Protein AF-A0A7Y8HU80-F1 (afdb_monomer_lite)

Structure (mmCIF, N/CA/C/O backbone):
data_AF-A0A7Y8HU80-F1
#
_entry.id   AF-A0A7Y8HU80-F1
#
loop_
_atom_site.group_PDB
_atom_site.id
_atom_site.type_symbol
_atom_site.label_atom_id
_atom_site.label_alt_id
_atom_site.label_comp_id
_atom_site.label_asym_id
_atom_site.label_entity_id
_atom_site.label_seq_id
_atom_site.pdbx_PDB_ins_code
_atom_site.Cartn_x
_atom_site.Cartn_y
_atom_site.Cartn_z
_atom_site.occupancy
_atom_site.B_iso_or_equiv
_atom_site.auth_seq_id
_atom_site.auth_comp_id
_atom_site.auth_asym_id
_atom_site.auth_atom_id
_atom_site.pdbx_PDB_model_num
ATOM 1 N N . MET A 1 1 ? 11.147 6.612 11.405 1.00 61.91 1 MET A N 1
ATOM 2 C CA . MET A 1 1 ? 10.969 6.484 9.935 1.00 61.91 1 MET A CA 1
ATOM 3 C C . MET A 1 1 ? 10.087 5.303 9.528 1.00 61.91 1 MET A C 1
ATOM 5 O O . MET A 1 1 ? 9.131 5.546 8.811 1.00 61.91 1 MET A O 1
ATOM 9 N N . LYS A 1 2 ? 10.345 4.056 9.969 1.00 71.44 2 LYS A N 1
ATOM 10 C CA . LYS A 1 2 ? 9.553 2.879 9.534 1.00 71.44 2 LYS A CA 1
ATOM 11 C C . LYS A 1 2 ? 8.058 2.938 9.904 1.00 71.44 2 LYS A C 1
ATOM 13 O O . LYS A 1 2 ? 7.242 2.413 9.159 1.00 71.44 2 LYS A O 1
ATOM 18 N N . GLU A 1 3 ? 7.710 3.560 11.030 1.00 83.50 3 GLU A N 1
ATOM 19 C CA . GLU A 1 3 ? 6.312 3.678 11.480 1.00 83.50 3 GLU A CA 1
ATOM 20 C C . GLU A 1 3 ? 5.505 4.676 10.648 1.00 83.50 3 GLU A C 1
ATOM 22 O O 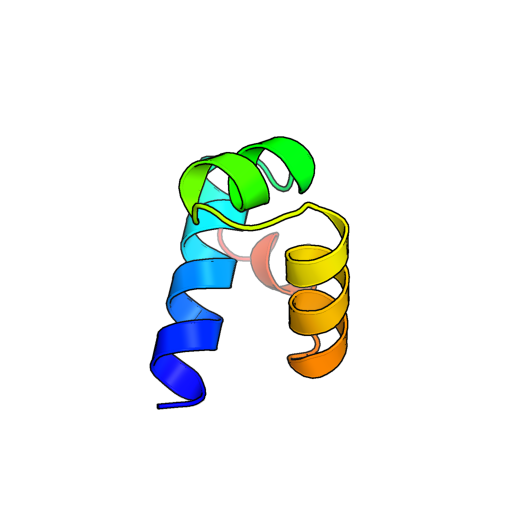. GLU A 1 3 ? 4.420 4.328 10.200 1.00 83.50 3 GLU A O 1
ATOM 27 N N . ILE A 1 4 ? 6.080 5.846 10.343 1.00 92.31 4 ILE A N 1
ATOM 28 C CA . ILE A 1 4 ? 5.448 6.875 9.499 1.00 92.31 4 ILE A CA 1
ATOM 29 C C . ILE A 1 4 ? 5.116 6.299 8.118 1.00 92.31 4 ILE A C 1
ATOM 31 O O . ILE A 1 4 ? 3.987 6.394 7.656 1.00 92.31 4 ILE A O 1
ATOM 35 N N . GLU A 1 5 ? 6.073 5.606 7.493 1.00 94.31 5 GLU A N 1
ATOM 36 C CA . GLU A 1 5 ? 5.854 4.977 6.185 1.00 94.31 5 GLU A CA 1
ATOM 37 C C . GLU A 1 5 ? 4.741 3.914 6.233 1.00 94.31 5 GLU A C 1
ATOM 39 O O . GLU A 1 5 ? 3.929 3.811 5.312 1.00 94.31 5 GLU A O 1
ATOM 44 N N . LYS A 1 6 ? 4.688 3.108 7.303 1.00 94.19 6 LYS A N 1
ATOM 45 C CA . LYS A 1 6 ? 3.626 2.111 7.492 1.00 94.19 6 LYS A CA 1
ATOM 46 C C . LYS A 1 6 ? 2.259 2.787 7.627 1.00 94.19 6 LYS A C 1
ATOM 48 O O . LYS A 1 6 ? 1.292 2.300 7.044 1.00 94.19 6 LYS A O 1
ATOM 53 N N . GLU A 1 7 ? 2.185 3.878 8.381 1.00 94.81 7 GLU A N 1
ATOM 54 C CA . GLU A 1 7 ? 0.959 4.640 8.615 1.00 94.81 7 GLU A CA 1
ATOM 55 C C . GLU A 1 7 ? 0.454 5.320 7.336 1.00 94.81 7 GLU A C 1
ATOM 57 O O . GLU A 1 7 ? -0.722 5.195 7.003 1.00 94.81 7 GLU A O 1
ATOM 62 N N . GLU A 1 8 ? 1.339 5.926 6.541 1.00 96.31 8 GLU A N 1
ATOM 63 C CA . GLU A 1 8 ? 0.992 6.504 5.235 1.00 96.31 8 GLU A CA 1
ATOM 64 C C . GLU A 1 8 ? 0.430 5.453 4.268 1.00 96.31 8 GLU A C 1
ATOM 66 O O . GLU A 1 8 ? -0.585 5.686 3.605 1.00 96.31 8 GLU A O 1
ATOM 71 N N . ILE A 1 9 ? 1.051 4.269 4.210 1.00 96.50 9 ILE A N 1
ATOM 72 C CA . ILE A 1 9 ? 0.565 3.158 3.379 1.00 96.50 9 ILE A CA 1
ATOM 73 C C . ILE A 1 9 ? -0.809 2.694 3.850 1.00 96.50 9 ILE A C 1
ATOM 75 O O . ILE A 1 9 ? -1.698 2.472 3.027 1.00 96.50 9 ILE A O 1
ATOM 79 N N . LEU A 1 10 ? -0.986 2.543 5.161 1.00 95.94 10 LEU A N 1
ATOM 80 C CA . LEU A 1 10 ? -2.249 2.119 5.745 1.00 95.94 10 LEU A CA 1
ATOM 81 C C . LEU A 1 10 ? -3.365 3.132 5.457 1.00 95.94 10 LEU A C 1
ATOM 83 O O . LEU A 1 10 ? -4.427 2.736 4.978 1.00 95.94 10 LEU A O 1
ATOM 87 N N . ASN A 1 11 ? -3.116 4.423 5.672 1.00 96.19 11 ASN A N 1
ATOM 88 C CA . ASN A 1 11 ? -4.081 5.489 5.405 1.00 96.19 11 ASN A CA 1
ATOM 89 C C . ASN A 1 11 ? -4.463 5.530 3.921 1.00 96.19 11 ASN A C 1
ATOM 91 O O . ASN A 1 11 ? -5.648 5.522 3.583 1.00 96.19 11 ASN A O 1
ATOM 95 N N . ALA A 1 12 ? -3.483 5.444 3.016 1.00 97.62 12 ALA A N 1
ATOM 96 C CA . ALA A 1 12 ? -3.749 5.385 1.582 1.00 97.62 12 ALA A CA 1
ATOM 97 C C . ALA A 1 12 ? -4.583 4.153 1.186 1.00 97.62 12 ALA A C 1
ATOM 99 O O . ALA A 1 12 ? -5.470 4.264 0.336 1.00 97.62 12 ALA A O 1
ATOM 100 N N . LEU A 1 13 ? -4.333 2.988 1.798 1.00 96.81 13 LEU A N 1
ATOM 101 C CA . LEU A 1 13 ? -5.130 1.778 1.581 1.00 96.81 13 LEU A CA 1
ATOM 102 C C . LEU A 1 13 ? -6.562 1.945 2.092 1.00 96.81 13 LEU A C 1
ATOM 104 O O . LEU A 1 13 ? -7.491 1.598 1.363 1.00 96.81 13 LEU A O 1
ATOM 108 N N . LEU A 1 14 ? -6.760 2.494 3.292 1.00 95.38 14 LEU A N 1
ATOM 109 C CA . LEU A 1 14 ? -8.086 2.724 3.872 1.00 95.38 14 LEU A CA 1
ATOM 110 C C . LEU A 1 14 ? -8.916 3.682 3.010 1.00 95.38 14 LEU A C 1
ATOM 112 O O . LEU A 1 14 ? -10.023 3.334 2.592 1.00 95.38 14 LEU A O 1
ATOM 116 N N . GLU A 1 15 ? -8.355 4.836 2.652 1.00 96.19 15 GLU A N 1
ATOM 117 C CA . GLU A 1 15 ? -9.021 5.829 1.803 1.00 96.19 15 GLU A CA 1
ATOM 118 C C . GLU A 1 15 ? -9.350 5.287 0.405 1.00 96.19 15 GLU A C 1
ATOM 120 O O . GLU A 1 15 ? -10.380 5.614 -0.189 1.00 96.19 15 GLU A O 1
ATOM 125 N N . CYS A 1 16 ? -8.497 4.408 -0.124 1.00 96.56 16 CYS A N 1
ATOM 126 C CA . CYS A 1 16 ? -8.701 3.771 -1.420 1.00 96.56 16 CYS A CA 1
ATOM 127 C C . CYS A 1 16 ? -9.525 2.477 -1.343 1.00 96.56 16 CYS A C 1
ATOM 129 O O . CYS A 1 16 ? -9.551 1.729 -2.323 1.00 96.56 16 CYS A O 1
ATOM 131 N N . LYS A 1 17 ? -10.194 2.185 -0.217 1.00 95.50 17 LYS A N 1
ATOM 132 C CA . LYS A 1 17 ? -10.986 0.956 -0.002 1.00 95.50 17 LYS A CA 1
ATOM 133 C C . LYS A 1 17 ? -10.200 -0.328 -0.307 1.00 95.50 17 LYS A C 1
ATOM 135 O O . LYS A 1 17 ? -10.751 -1.301 -0.821 1.00 95.50 17 LYS A O 1
ATOM 140 N N . TRP A 1 18 ? -8.913 -0.332 0.029 1.00 95.25 18 TRP A N 1
ATOM 141 C CA . TRP A 1 18 ? -7.949 -1.411 -0.196 1.00 95.25 18 TRP A CA 1
ATOM 142 C C . TRP A 1 18 ? -7.621 -1.701 -1.669 1.00 95.25 18 TRP A C 1
ATOM 144 O O . TRP A 1 18 ? -7.092 -2.764 -1.987 1.00 95.25 18 TRP A O 1
ATOM 154 N N . VAL A 1 19 ? -7.889 -0.761 -2.580 1.00 96.75 19 VAL A N 1
ATOM 155 C CA . VAL A 1 19 ? -7.458 -0.865 -3.982 1.00 96.75 19 VAL A CA 1
ATOM 156 C C . VAL A 1 19 ? -5.993 -0.428 -4.096 1.00 96.75 19 VAL A C 1
ATOM 158 O O . VAL A 1 19 ? -5.693 0.767 -4.067 1.00 96.75 19 VAL A O 1
ATOM 161 N N . MET A 1 20 ? -5.076 -1.394 -4.234 1.00 96.44 20 MET A N 1
ATOM 162 C CA . MET A 1 20 ? -3.623 -1.153 -4.228 1.00 96.44 20 MET A CA 1
ATOM 163 C C . MET A 1 20 ? -3.163 -0.191 -5.326 1.00 96.44 20 MET A C 1
ATOM 165 O O . MET A 1 20 ? -2.391 0.718 -5.038 1.00 96.44 20 MET A O 1
ATOM 169 N N . SER A 1 21 ? -3.672 -0.327 -6.553 1.00 97.94 21 SER A N 1
ATOM 170 C CA . SER A 1 21 ? -3.343 0.576 -7.664 1.00 97.94 21 SER A CA 1
ATOM 171 C C . SER A 1 21 ? -3.714 2.039 -7.373 1.00 97.94 21 SER A C 1
ATOM 173 O O . SER A 1 21 ? -2.949 2.954 -7.682 1.00 97.94 21 SER A O 1
ATOM 175 N N . ARG A 1 22 ? -4.851 2.279 -6.703 1.00 98.25 22 ARG A N 1
ATOM 176 C CA . ARG A 1 22 ? -5.289 3.621 -6.278 1.00 98.25 22 ARG A CA 1
ATOM 177 C C . ARG A 1 22 ? -4.431 4.163 -5.137 1.00 98.25 22 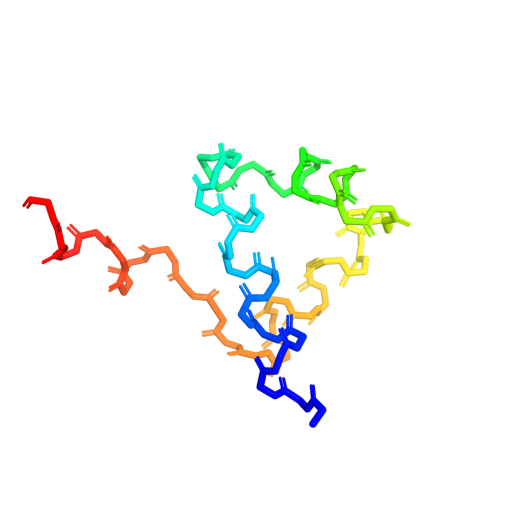ARG A C 1
ATOM 179 O O . ARG A 1 22 ? -4.024 5.320 -5.196 1.00 98.25 22 ARG A O 1
ATOM 186 N N . ALA A 1 23 ? -4.118 3.328 -4.147 1.00 98.12 23 ALA A N 1
ATOM 187 C CA . ALA A 1 23 ? -3.254 3.705 -3.032 1.00 98.12 23 ALA A CA 1
ATOM 188 C C . ALA A 1 23 ? -1.823 4.022 -3.507 1.00 98.12 23 ALA A C 1
ATOM 190 O O . ALA A 1 23 ? -1.261 5.043 -3.126 1.00 98.12 23 ALA A O 1
ATOM 191 N N . ALA A 1 24 ? -1.269 3.214 -4.416 1.00 98.25 24 ALA A N 1
ATOM 192 C CA . ALA A 1 24 ? 0.023 3.455 -5.056 1.00 98.25 24 ALA A CA 1
ATOM 193 C C .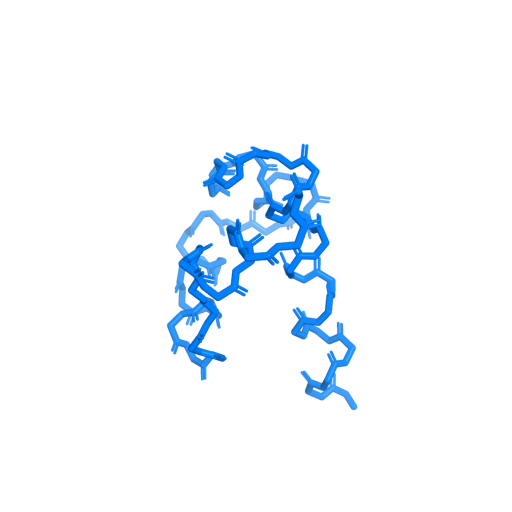 ALA A 1 24 ? 0.053 4.794 -5.803 1.00 98.25 24 ALA A C 1
ATOM 195 O O . ALA A 1 24 ? 0.953 5.601 -5.579 1.00 98.25 24 ALA A O 1
ATOM 196 N N . LYS A 1 25 ? -0.976 5.066 -6.621 1.00 98.31 25 LYS A N 1
ATOM 197 C CA . LYS A 1 25 ? -1.119 6.342 -7.336 1.00 98.31 25 LYS A CA 1
ATOM 198 C C . LYS A 1 25 ? -1.192 7.532 -6.375 1.00 98.31 25 LYS A C 1
ATOM 200 O O . LYS A 1 25 ? -0.576 8.555 -6.649 1.00 98.3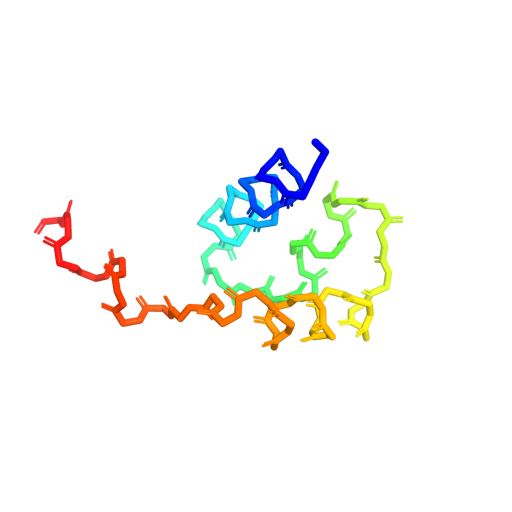1 25 LYS A O 1
ATOM 205 N N . LYS A 1 26 ? -1.902 7.397 -5.249 1.00 97.94 26 LYS A N 1
ATOM 206 C CA . LYS A 1 26 ? -1.997 8.440 -4.214 1.00 97.94 26 LYS A CA 1
ATOM 207 C C . LYS A 1 26 ? -0.648 8.710 -3.535 1.00 97.94 26 LYS A C 1
ATOM 209 O O . LYS A 1 26 ? -0.329 9.860 -3.270 1.00 97.94 26 LYS A O 1
ATOM 214 N N . LEU A 1 27 ? 0.140 7.663 -3.290 1.00 97.31 27 LEU A N 1
ATOM 215 C CA . LEU A 1 27 ? 1.468 7.746 -2.672 1.00 97.31 27 LEU A CA 1
ATOM 216 C C . LEU A 1 27 ? 2.590 8.118 -3.660 1.00 97.31 27 LEU A C 1
ATOM 218 O O . LEU A 1 27 ? 3.746 8.199 -3.257 1.00 97.31 27 LEU A O 1
ATOM 222 N N . GLY A 1 28 ? 2.287 8.295 -4.951 1.00 97.88 28 GLY A N 1
ATOM 223 C CA . GLY A 1 28 ? 3.296 8.602 -5.970 1.00 97.88 28 GLY A CA 1
ATOM 224 C C . GLY A 1 28 ? 4.283 7.458 -6.235 1.00 97.88 28 GLY A C 1
ATOM 225 O O . GLY A 1 28 ? 5.411 7.702 -6.657 1.00 97.88 28 GLY A O 1
ATOM 226 N N . ILE A 1 29 ? 3.882 6.207 -5.987 1.00 97.94 29 ILE A N 1
ATOM 227 C CA . ILE A 1 29 ? 4.713 5.013 -6.198 1.00 97.94 29 ILE A CA 1
ATOM 228 C C . ILE A 1 29 ? 4.043 4.023 -7.150 1.00 97.94 29 ILE A C 1
ATOM 230 O O . ILE A 1 29 ? 2.873 4.143 -7.507 1.00 97.94 29 ILE A O 1
ATOM 234 N N . THR A 1 30 ? 4.791 3.001 -7.5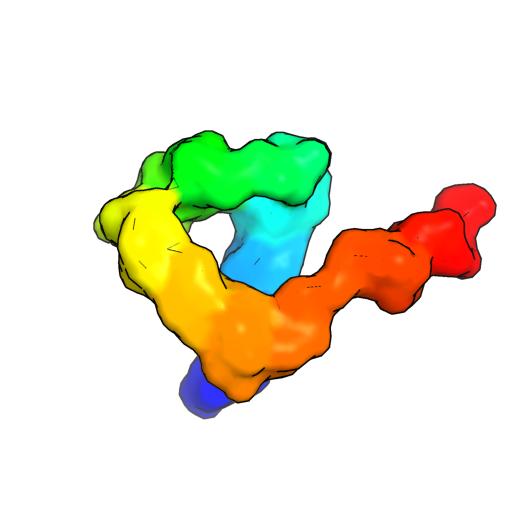59 1.00 98.38 30 THR A N 1
ATOM 235 C CA . THR A 1 30 ? 4.249 1.921 -8.385 1.00 98.38 30 THR A CA 1
ATOM 236 C C . THR A 1 30 ? 3.445 0.925 -7.550 1.00 98.38 30 THR A C 1
ATOM 238 O O . THR A 1 30 ? 3.705 0.718 -6.361 1.00 98.38 30 THR A O 1
ATOM 241 N N . GLU A 1 31 ? 2.503 0.235 -8.191 1.00 97.75 31 GLU A N 1
ATOM 242 C CA . GLU A 1 31 ? 1.718 -0.827 -7.550 1.00 97.75 31 GLU A CA 1
ATOM 243 C C . GLU A 1 31 ? 2.603 -1.967 -7.008 1.00 97.75 31 GLU A C 1
ATOM 245 O O . GLU A 1 31 ? 2.377 -2.495 -5.920 1.00 97.75 31 GLU A O 1
ATOM 250 N N . ARG A 1 32 ? 3.699 -2.290 -7.708 1.00 97.88 32 ARG A N 1
ATOM 251 C CA . ARG A 1 32 ? 4.688 -3.269 -7.231 1.00 97.88 32 ARG A CA 1
ATOM 252 C C . ARG A 1 32 ? 5.362 -2.817 -5.933 1.00 97.88 32 ARG A C 1
ATOM 254 O O . ARG A 1 32 ? 5.584 -3.635 -5.041 1.00 97.88 32 ARG A O 1
ATOM 261 N N . MET A 1 33 ? 5.680 -1.528 -5.823 1.00 97.81 33 MET A N 1
ATOM 262 C CA . MET A 1 33 ? 6.324 -0.975 -4.636 1.00 97.81 33 MET A CA 1
ATOM 263 C C . MET A 1 33 ? 5.383 -1.031 -3.427 1.00 97.81 33 MET A C 1
ATOM 265 O O . MET A 1 33 ? 5.801 -1.488 -2.364 1.00 97.81 33 MET A O 1
ATOM 269 N N . ILE A 1 34 ? 4.111 -0.634 -3.574 1.00 97.50 34 ILE A N 1
ATOM 270 C CA . ILE A 1 34 ? 3.161 -0.731 -2.454 1.00 97.50 34 ILE A CA 1
ATOM 271 C C . ILE A 1 34 ? 2.934 -2.190 -2.046 1.00 97.50 34 ILE A C 1
ATOM 273 O O . ILE A 1 34 ? 2.953 -2.480 -0.854 1.00 97.50 34 ILE A O 1
ATOM 277 N N . ALA A 1 35 ? 2.827 -3.124 -2.999 1.00 97.00 35 ALA A N 1
ATOM 278 C CA . ALA A 1 35 ? 2.655 -4.547 -2.701 1.00 97.00 35 ALA A CA 1
ATOM 279 C C . ALA A 1 35 ? 3.833 -5.108 -1.884 1.00 97.00 35 ALA A C 1
ATOM 281 O O . ALA A 1 35 ? 3.634 -5.819 -0.896 1.00 97.00 35 ALA A O 1
ATOM 282 N N . TYR A 1 36 ? 5.065 -4.730 -2.243 1.00 97.56 36 TYR A N 1
ATOM 283 C CA . TYR A 1 36 ? 6.254 -5.089 -1.472 1.00 97.56 36 TYR A CA 1
ATOM 284 C C . TYR A 1 36 ? 6.204 -4.528 -0.048 1.00 97.56 36 TYR A C 1
ATOM 286 O O . TYR A 1 36 ? 6.459 -5.259 0.909 1.00 97.56 36 TYR A O 1
ATOM 294 N N . LYS A 1 37 ? 5.842 -3.251 0.118 1.00 95.94 37 LYS A N 1
ATOM 295 C CA . LYS A 1 37 ? 5.782 -2.613 1.440 1.00 95.94 37 LYS A CA 1
ATOM 296 C C . LYS A 1 37 ? 4.647 -3.169 2.308 1.00 95.94 37 LYS A C 1
ATOM 298 O O . LYS A 1 37 ? 4.863 -3.400 3.492 1.00 95.94 37 LYS A O 1
ATOM 303 N N . VAL A 1 38 ? 3.486 -3.475 1.725 1.00 95.88 38 VAL A N 1
ATOM 304 C CA . VAL A 1 38 ? 2.371 -4.163 2.402 1.00 95.88 38 VAL A CA 1
ATOM 305 C C . VAL A 1 38 ? 2.822 -5.512 2.952 1.00 95.88 38 VAL A C 1
ATOM 307 O O . VAL A 1 38 ? 2.583 -5.799 4.125 1.00 95.88 38 VAL A O 1
ATOM 310 N N . LYS A 1 39 ? 3.549 -6.304 2.150 1.00 95.69 39 LYS A N 1
ATOM 311 C CA . LYS A 1 39 ? 4.130 -7.579 2.595 1.00 95.69 39 LYS A CA 1
ATOM 312 C C . LYS A 1 39 ? 5.194 -7.374 3.677 1.00 95.69 39 LYS A C 1
ATOM 314 O O . LYS A 1 39 ? 5.156 -8.049 4.699 1.00 95.69 39 LYS A O 1
ATOM 319 N N . LYS A 1 40 ? 6.111 -6.423 3.478 1.00 95.38 40 LYS A N 1
ATOM 320 C CA . LYS A 1 40 ? 7.192 -6.080 4.419 1.00 95.38 40 LYS A CA 1
ATOM 321 C C . LYS A 1 40 ? 6.658 -5.670 5.795 1.00 95.38 40 LYS A C 1
ATOM 323 O O . LYS A 1 40 ? 7.250 -6.038 6.803 1.00 95.38 40 LYS A O 1
ATOM 328 N N . TYR A 1 41 ? 5.563 -4.912 5.833 1.00 94.88 41 TYR A N 1
ATOM 329 C CA . TYR A 1 41 ? 4.949 -4.409 7.065 1.00 94.88 41 TYR A CA 1
ATOM 330 C C . TYR A 1 41 ? 3.794 -5.269 7.583 1.00 94.88 41 TYR A C 1
ATOM 332 O O . TYR A 1 41 ? 3.179 -4.897 8.582 1.00 94.88 41 TYR A O 1
ATOM 340 N N . ASN A 1 42 ? 3.519 -6.401 6.924 1.00 93.94 42 ASN A N 1
ATOM 341 C CA . ASN A 1 42 ? 2.428 -7.315 7.248 1.00 93.94 42 ASN A CA 1
ATOM 342 C C . ASN A 1 42 ? 1.079 -6.583 7.426 1.00 93.94 42 ASN A C 1
ATOM 344 O O . ASN A 1 42 ? 0.360 -6.828 8.387 1.00 93.94 42 ASN A O 1
ATOM 348 N N . ILE A 1 43 ? 0.754 -5.651 6.522 1.00 93.44 43 ILE A N 1
ATOM 349 C CA . ILE A 1 43 ? -0.512 -4.899 6.555 1.00 93.44 43 ILE A CA 1
ATOM 350 C C . ILE A 1 43 ? -1.625 -5.801 6.006 1.00 93.44 43 ILE A C 1
ATOM 352 O O . ILE A 1 43 ? -1.556 -6.234 4.856 1.00 93.44 43 ILE A O 1
ATOM 356 N N . ARG A 1 44 ? -2.652 -6.080 6.814 1.00 90.62 44 ARG A N 1
ATOM 357 C CA . ARG A 1 44 ? -3.747 -7.007 6.481 1.00 90.62 44 ARG A CA 1
ATOM 358 C C . ARG A 1 44 ? -5.095 -6.312 6.565 1.00 90.62 44 ARG A C 1
ATOM 360 O O . ARG A 1 44 ? -5.313 -5.530 7.479 1.00 90.62 44 ARG A O 1
ATOM 367 N N . LYS A 1 45 ? -6.013 -6.605 5.641 1.00 86.00 45 LYS A N 1
ATOM 368 C CA . LYS A 1 45 ? -7.350 -5.982 5.604 1.00 86.00 45 LYS A CA 1
ATOM 369 C C . LYS A 1 45 ? -8.230 -6.449 6.759 1.00 86.00 45 LYS A C 1
ATOM 371 O O . LYS A 1 45 ? -9.065 -5.700 7.258 1.00 86.00 45 LYS A O 1
ATOM 376 N N . GLU A 1 46 ? -8.041 -7.694 7.165 1.00 81.94 46 GLU A N 1
ATOM 377 C CA . GLU A 1 46 ? -8.798 -8.398 8.193 1.00 81.94 46 GLU A CA 1
ATOM 378 C C . GLU A 1 46 ? -8.654 -7.721 9.559 1.00 81.94 46 GLU A C 1
ATOM 380 O O . GLU A 1 46 ? -9.645 -7.577 10.267 1.00 81.94 46 GLU A O 1
ATOM 385 N N . GLU A 1 47 ? -7.462 -7.208 9.876 1.00 74.44 47 GLU A N 1
ATOM 386 C CA . GLU A 1 47 ? -7.183 -6.487 11.128 1.00 74.44 47 GLU A CA 1
ATOM 387 C C . GLU A 1 47 ? -7.992 -5.183 11.262 1.00 74.44 47 GLU A C 1
ATOM 389 O O . GLU A 1 47 ? -8.217 -4.703 12.370 1.00 74.44 47 GLU A O 1
ATOM 394 N N . PHE A 1 48 ? -8.490 -4.627 10.152 1.00 70.25 48 PHE A N 1
ATOM 395 C CA . PHE A 1 48 ? -9.214 -3.350 10.128 1.00 70.25 48 PHE A CA 1
ATOM 396 C C . PHE A 1 48 ? -10.720 -3.500 9.903 1.00 70.25 48 PHE A C 1
ATOM 398 O O . PHE A 1 48 ? -11.441 -2.507 9.959 1.00 70.25 48 PHE A O 1
ATOM 405 N N . LYS A 1 49 ? -11.227 -4.723 9.696 1.00 63.88 49 LYS A N 1
ATOM 406 C CA . LYS A 1 49 ? -12.676 -4.983 9.621 1.00 63.88 49 LYS A CA 1
ATOM 407 C C . LYS A 1 49 ? -13.375 -4.938 10.986 1.00 63.88 49 LYS A C 1
ATOM 409 O O . LYS A 1 49 ? -14.594 -4.880 11.022 1.00 63.88 49 LYS A O 1
ATOM 414 N N . VAL A 1 50 ? -12.622 -4.954 12.088 1.00 58.12 50 VAL A N 1
ATOM 415 C CA . VAL A 1 50 ? -13.151 -5.066 13.464 1.00 58.12 50 VAL A CA 1
ATOM 416 C C . VAL A 1 50 ? -13.444 -3.695 14.108 1.00 58.12 50 VAL A C 1
ATOM 418 O O . VAL A 1 50 ? -13.748 -3.619 15.291 1.00 58.12 50 VAL A O 1
ATOM 421 N N . LYS A 1 51 ? -13.335 -2.589 13.356 1.00 53.38 51 LYS A N 1
ATOM 422 C CA . LYS A 1 51 ? -13.517 -1.212 13.865 1.00 53.38 51 LYS A CA 1
ATOM 423 C C . LYS A 1 51 ? -14.734 -0.468 13.288 1.00 53.38 51 LYS A C 1
ATOM 425 O O . LYS A 1 51 ? -14.763 0.758 13.341 1.00 53.38 51 LYS A O 1
ATOM 430 N N . SER A 1 52 ? -15.714 -1.170 12.720 1.00 46.62 52 SER A N 1
ATOM 431 C CA . SER A 1 52 ? -16.975 -0.574 12.243 1.00 46.62 52 SER A CA 1
ATOM 432 C C . SER A 1 52 ? -18.163 -1.078 13.037 1.00 46.62 52 SER A C 1
ATOM 434 O O . SER A 1 52 ? -18.144 -2.277 13.389 1.00 46.62 52 SER A O 1
#

pLDDT: mean 90.39, std 12.83, range [46.62, 98.38]

Radius of gyration: 10.32 Å; chains: 1; bounding box: 28×17×22 Å

Secondary structure (DSSP, 8-state):
-HHHHHHHHHHHHHHTTT-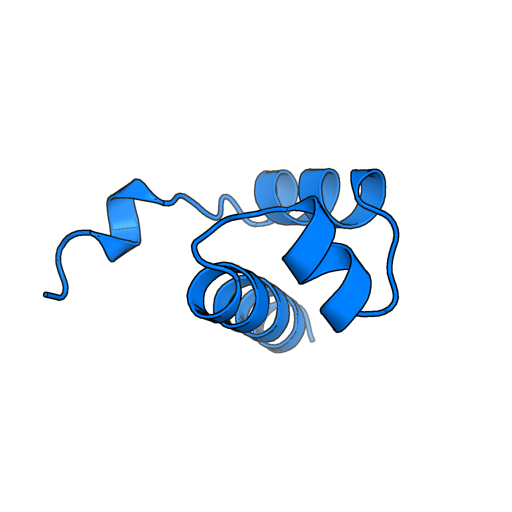HHHHHHHTTS-HHHHHHHHHHTT--SGGGGGG-

Sequence (52 aa):
MKEIEKEEILNALLECKWVMSRAAKKLGITERMIAYKVKKYNIRKEEFKVKS

Foldseek 3Di:
DLVVVVVLLLVLCVVVVNPLCSSCVVVVHHSVVSVVSCVVVVPDPVVVVVPD